Protein AF-A0A9P7CXS1-F1 (afdb_monomer_lite)

Structure (mmCIF, N/CA/C/O backbone):
data_AF-A0A9P7CXS1-F1
#
_entry.id   AF-A0A9P7CXS1-F1
#
loop_
_atom_site.group_PDB
_atom_site.id
_atom_site.type_symbol
_atom_site.label_atom_id
_atom_site.label_alt_id
_atom_site.label_comp_id
_atom_site.label_asym_id
_atom_site.label_entity_id
_atom_site.label_seq_id
_atom_site.pdbx_PDB_ins_code
_atom_site.Cartn_x
_atom_site.Cartn_y
_atom_site.Cartn_z
_atom_site.occupancy
_atom_site.B_iso_or_equiv
_atom_site.auth_seq_id
_atom_site.auth_comp_id
_atom_site.auth_asym_id
_atom_site.auth_atom_id
_atom_site.pdbx_PDB_model_num
ATOM 1 N N . MET A 1 1 ? -18.192 -7.867 15.519 1.00 38.16 1 MET A N 1
ATOM 2 C CA . MET A 1 1 ? -17.903 -6.994 14.361 1.00 38.16 1 MET A CA 1
ATOM 3 C C . MET A 1 1 ? -16.556 -7.423 13.809 1.00 38.16 1 MET A C 1
ATOM 5 O O . MET A 1 1 ? -15.623 -7.500 14.595 1.00 38.16 1 MET A O 1
ATOM 9 N N . GLY A 1 2 ? -16.487 -7.827 12.538 1.00 61.97 2 GLY A N 1
ATOM 10 C CA . GLY A 1 2 ? -15.233 -8.264 11.912 1.00 61.97 2 GLY A CA 1
ATOM 11 C C . GLY A 1 2 ? -14.282 -7.090 11.674 1.00 61.97 2 GLY A C 1
ATOM 12 O O . GLY A 1 2 ? -14.735 -5.951 11.564 1.00 61.97 2 GLY A O 1
ATOM 13 N N . ALA A 1 3 ? -12.979 -7.364 11.624 1.00 79.50 3 ALA A N 1
ATOM 14 C CA . ALA A 1 3 ? -11.989 -6.378 11.201 1.00 79.50 3 ALA A CA 1
ATOM 15 C C . ALA A 1 3 ? -12.177 -6.041 9.710 1.00 79.50 3 ALA A C 1
ATOM 17 O O . ALA A 1 3 ? -12.643 -6.882 8.941 1.00 79.50 3 ALA A O 1
ATOM 18 N N . PHE A 1 4 ? -11.825 -4.819 9.311 1.00 89.25 4 PHE A N 1
ATOM 19 C CA . PHE A 1 4 ? -11.800 -4.426 7.901 1.00 89.25 4 PHE A CA 1
ATOM 20 C C . PHE A 1 4 ? -10.738 -5.227 7.145 1.00 89.25 4 PHE A C 1
ATOM 22 O O . PHE A 1 4 ? -9.674 -5.498 7.699 1.00 89.25 4 PHE A O 1
ATOM 29 N N . VAL A 1 5 ? -11.051 -5.610 5.905 1.00 93.75 5 VAL A N 1
ATOM 30 C CA . VAL A 1 5 ? -10.205 -6.460 5.056 1.00 93.75 5 VAL A CA 1
ATOM 31 C C . VAL A 1 5 ? -9.719 -5.633 3.874 1.00 93.75 5 VAL A C 1
ATOM 33 O O . VAL A 1 5 ? -10.502 -5.299 2.979 1.00 93.75 5 VAL A O 1
ATOM 36 N N . PHE A 1 6 ? -8.435 -5.290 3.864 1.00 94.88 6 PHE A N 1
ATOM 37 C CA . PHE A 1 6 ? -7.839 -4.455 2.826 1.00 94.88 6 PHE A CA 1
ATOM 38 C C . PHE A 1 6 ? -7.752 -5.179 1.481 1.00 94.88 6 PHE A C 1
ATOM 40 O O . PHE A 1 6 ? -7.902 -4.531 0.447 1.00 94.88 6 PHE A O 1
ATOM 47 N N . CYS A 1 7 ? -7.556 -6.500 1.461 1.00 95.38 7 CYS A N 1
ATOM 48 C CA . CYS A 1 7 ? -7.438 -7.271 0.218 1.00 95.38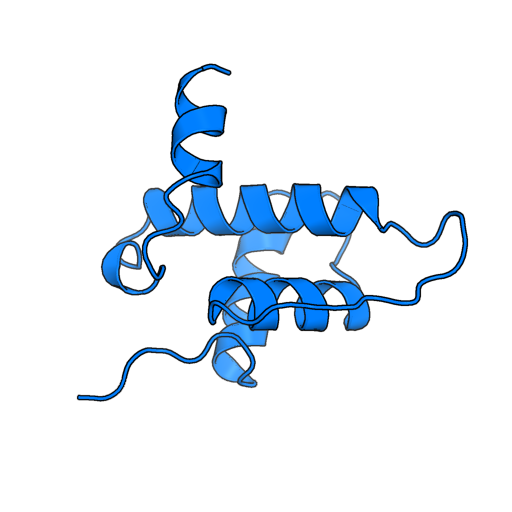 7 CYS A CA 1
ATOM 49 C C . CYS A 1 7 ? -8.772 -7.479 -0.523 1.00 95.38 7 CYS A C 1
ATOM 51 O O . CYS A 1 7 ? -8.766 -7.988 -1.647 1.00 95.38 7 CYS A O 1
ATOM 53 N N . SER A 1 8 ? -9.896 -7.045 0.061 1.00 96.56 8 SER A N 1
ATOM 54 C CA . SER A 1 8 ? -11.218 -7.012 -0.581 1.00 96.56 8 SER A CA 1
ATOM 55 C C . SER A 1 8 ? -11.308 -5.955 -1.691 1.00 96.56 8 SER A C 1
ATOM 57 O O . SER A 1 8 ? -10.499 -5.030 -1.742 1.00 96.56 8 SER A O 1
ATOM 59 N N . ASP A 1 9 ? -12.325 -6.033 -2.555 1.00 97.12 9 ASP A N 1
ATOM 60 C CA . ASP A 1 9 ? -12.544 -5.029 -3.611 1.00 97.12 9 ASP A CA 1
ATOM 61 C C . ASP A 1 9 ? -12.725 -3.610 -3.041 1.00 97.12 9 ASP A C 1
ATOM 63 O O . ASP A 1 9 ? -12.170 -2.645 -3.570 1.00 97.12 9 ASP A O 1
ATOM 67 N N . GLU A 1 10 ? -13.444 -3.482 -1.921 1.00 96.12 10 GLU A N 1
ATOM 68 C CA . GLU A 1 10 ? -13.630 -2.208 -1.218 1.00 96.12 10 GLU A CA 1
ATOM 69 C C . GLU A 1 10 ? -12.309 -1.695 -0.624 1.00 96.12 10 GLU A C 1
ATOM 71 O O . GLU A 1 10 ? -11.972 -0.517 -0.770 1.00 96.12 10 GLU A O 1
ATOM 76 N N . GLY A 1 11 ? -11.523 -2.581 -0.007 1.00 95.12 11 GLY A N 1
ATOM 77 C CA . GLY A 1 11 ? -10.209 -2.252 0.543 1.00 95.12 11 GLY A CA 1
ATOM 78 C C . GLY A 1 11 ? -9.208 -1.814 -0.527 1.00 95.12 11 GLY A C 1
ATOM 79 O O . GLY A 1 11 ? -8.556 -0.777 -0.376 1.00 95.12 11 GLY A O 1
ATOM 80 N N . ARG A 1 12 ? -9.155 -2.519 -1.662 1.00 97.25 12 ARG A N 1
ATOM 81 C CA . ARG A 1 12 ? -8.337 -2.146 -2.828 1.00 97.25 12 ARG A CA 1
ATOM 82 C C . ARG A 1 12 ? -8.753 -0.792 -3.392 1.00 97.25 12 ARG A C 1
ATOM 84 O O . ARG A 1 12 ? -7.888 0.037 -3.682 1.00 97.25 12 ARG A O 1
ATOM 91 N N . ALA A 1 13 ? -10.058 -0.544 -3.526 1.00 96.94 13 ALA A N 1
ATOM 92 C CA . ALA A 1 13 ? -10.583 0.736 -3.996 1.00 96.94 13 ALA A CA 1
ATOM 93 C C . ALA A 1 13 ? -10.211 1.887 -3.048 1.00 96.94 13 ALA A C 1
ATOM 95 O O . ALA A 1 13 ? -9.787 2.950 -3.509 1.00 96.94 13 ALA A O 1
ATOM 96 N N . LEU A 1 14 ? -10.293 1.663 -1.732 1.00 95.62 14 LEU A N 1
ATOM 97 C CA . LEU A 1 14 ? -9.844 2.619 -0.723 1.00 95.62 14 LEU A CA 1
ATOM 98 C C . LEU A 1 14 ? -8.343 2.908 -0.855 1.00 95.62 14 LEU A C 1
ATOM 100 O O . LEU A 1 14 ? -7.962 4.071 -0.981 1.00 95.62 14 LEU A O 1
ATOM 104 N N . CYS A 1 15 ? -7.488 1.882 -0.873 1.00 96.12 15 CYS A N 1
ATOM 105 C CA . CYS A 1 15 ? -6.038 2.055 -1.001 1.00 96.12 15 CYS A CA 1
ATOM 106 C C . CYS A 1 15 ? -5.656 2.800 -2.285 1.00 96.12 15 CYS A C 1
ATOM 108 O O . CYS A 1 15 ? -4.835 3.717 -2.241 1.00 96.12 15 CYS A O 1
ATOM 110 N N . ARG A 1 16 ? -6.286 2.461 -3.416 1.00 97.81 16 ARG A N 1
ATOM 111 C CA . ARG A 1 16 ? -6.086 3.167 -4.687 1.00 97.81 16 ARG A CA 1
ATOM 112 C C . ARG A 1 16 ? -6.457 4.642 -4.569 1.00 97.81 16 ARG A C 1
ATOM 114 O O . ARG A 1 16 ? -5.660 5.489 -4.965 1.00 97.81 16 ARG A O 1
ATOM 121 N N . LYS A 1 17 ? -7.614 4.954 -3.982 1.00 96.31 17 LYS A N 1
ATOM 122 C CA . LYS A 1 17 ? -8.053 6.338 -3.769 1.00 96.31 17 LYS A CA 1
ATOM 123 C C . LYS A 1 17 ? -7.049 7.132 -2.926 1.00 96.31 17 LYS A C 1
ATOM 125 O O . LYS A 1 17 ? -6.670 8.227 -3.321 1.00 96.31 17 LYS A O 1
ATOM 130 N N . LEU A 1 18 ? -6.577 6.569 -1.811 1.00 95.00 18 LEU A N 1
ATOM 131 C CA . LEU A 1 18 ? -5.586 7.224 -0.942 1.00 95.00 18 LEU A CA 1
ATOM 132 C C . LEU A 1 18 ? -4.262 7.495 -1.678 1.00 95.00 18 LEU A C 1
ATOM 134 O O . LEU A 1 18 ? -3.625 8.528 -1.476 1.00 95.00 18 LEU A O 1
ATOM 138 N N . LEU A 1 19 ? -3.841 6.578 -2.552 1.00 96.44 19 LEU A N 1
ATOM 139 C CA . LEU A 1 19 ? -2.612 6.727 -3.332 1.00 96.44 19 LEU A CA 1
ATOM 140 C C . LEU A 1 19 ? -2.746 7.750 -4.460 1.00 96.44 19 LEU A C 1
ATOM 142 O O . LEU A 1 19 ? -1.793 8.479 -4.713 1.00 96.44 19 LEU A O 1
ATOM 146 N N . GLN A 1 20 ? -3.913 7.863 -5.095 1.00 96.06 20 GLN A N 1
ATOM 147 C CA . GLN A 1 20 ? -4.167 8.861 -6.142 1.00 96.06 20 GLN A CA 1
ATOM 148 C C . GLN A 1 20 ? -4.023 10.307 -5.644 1.00 96.06 20 GLN A C 1
ATOM 150 O O . GLN A 1 20 ? -3.706 11.193 -6.430 1.00 96.06 20 GLN A O 1
ATOM 155 N N . GLU A 1 21 ? -4.209 10.552 -4.345 1.00 90.94 21 GLU A N 1
ATOM 1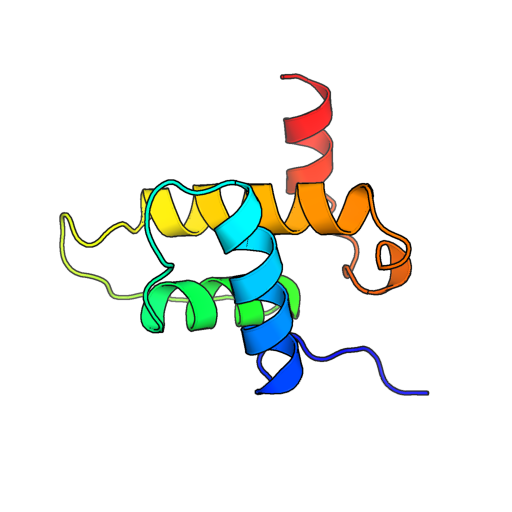56 C CA . GLU A 1 21 ? -4.033 11.880 -3.745 1.00 90.94 21 GLU A CA 1
ATOM 157 C C . GLU A 1 21 ? -2.557 12.275 -3.567 1.00 90.94 21 GLU A C 1
ATOM 159 O O . GLU A 1 21 ? -2.253 13.455 -3.398 1.00 90.94 21 GLU A O 1
ATOM 164 N N . THR A 1 22 ? -1.630 11.309 -3.575 1.00 89.94 22 THR A N 1
ATOM 165 C CA . THR A 1 22 ? -0.217 11.540 -3.215 1.00 89.94 22 THR A CA 1
ATOM 166 C C . THR A 1 22 ? 0.788 11.095 -4.273 1.00 89.94 22 THR A C 1
ATOM 168 O O . THR A 1 22 ? 1.920 11.578 -4.266 1.00 89.94 22 THR A O 1
ATOM 171 N N . MET A 1 23 ? 0.400 10.204 -5.186 1.00 92.94 23 MET A N 1
ATOM 172 C CA . MET A 1 23 ? 1.287 9.626 -6.190 1.00 92.94 23 MET A CA 1
ATOM 173 C C . MET A 1 23 ? 1.076 10.264 -7.565 1.00 92.94 23 MET A C 1
ATOM 175 O O . MET A 1 23 ? -0.063 10.468 -7.979 1.00 92.94 23 MET A O 1
ATOM 179 N N . PRO A 1 24 ? 2.155 10.512 -8.329 1.00 92.12 24 PRO A N 1
ATOM 180 C CA . PRO A 1 24 ? 2.058 1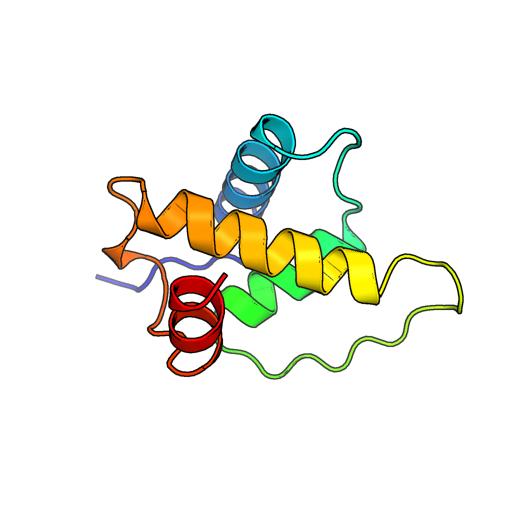1.092 -9.670 1.00 92.12 24 PRO A CA 1
ATOM 181 C C . PRO A 1 24 ? 1.476 10.126 -10.714 1.00 92.12 24 PRO A C 1
ATOM 183 O O . PRO A 1 24 ? 1.029 10.563 -11.771 1.00 92.12 24 PRO A O 1
ATOM 186 N N . PHE A 1 25 ? 1.491 8.819 -10.433 1.00 92.88 25 PHE A N 1
ATOM 187 C CA . PHE A 1 25 ? 1.009 7.771 -11.332 1.00 92.88 25 PHE A CA 1
ATOM 188 C C . PHE A 1 25 ? 0.137 6.769 -10.579 1.00 92.88 25 PHE A C 1
ATOM 190 O O . PHE A 1 25 ? 0.388 6.483 -9.398 1.00 92.88 25 PHE A O 1
ATOM 197 N N . ASP A 1 26 ? -0.844 6.202 -11.287 1.00 95.00 26 ASP A N 1
ATOM 198 C CA . ASP A 1 26 ? -1.729 5.181 -10.728 1.00 95.00 26 ASP A CA 1
ATOM 199 C C . ASP A 1 26 ? -0.939 3.962 -10.238 1.00 95.00 26 ASP A C 1
ATOM 201 O O . ASP A 1 26 ? 0.151 3.649 -10.724 1.00 95.00 26 ASP A O 1
ATOM 205 N N . THR A 1 27 ? -1.486 3.296 -9.228 1.00 95.81 27 THR A N 1
ATOM 206 C CA . THR A 1 27 ? -0.857 2.118 -8.632 1.00 95.81 27 THR A CA 1
ATOM 207 C C . THR A 1 27 ? -1.236 0.880 -9.427 1.00 95.81 27 THR A C 1
ATOM 209 O O . THR A 1 27 ? -2.424 0.609 -9.630 1.00 95.81 27 THR A O 1
ATOM 212 N N . HIS A 1 28 ? -0.236 0.102 -9.836 1.00 94.75 28 HIS A N 1
ATOM 213 C CA . HIS A 1 28 ? -0.478 -1.155 -10.533 1.00 94.75 28 HIS A CA 1
ATOM 214 C C . HIS A 1 28 ? -1.197 -2.164 -9.630 1.00 94.75 28 HIS A C 1
ATOM 216 O O . HIS A 1 28 ? -0.933 -2.233 -8.428 1.00 94.75 28 HIS A O 1
ATOM 222 N N . ASP A 1 29 ? -2.056 -3.000 -10.217 1.00 95.06 29 ASP A N 1
ATOM 223 C CA . ASP A 1 29 ? -2.854 -3.975 -9.462 1.00 95.06 29 ASP A CA 1
ATOM 224 C C . ASP A 1 29 ? -1.992 -4.939 -8.642 1.00 95.06 29 ASP A C 1
ATOM 226 O O . ASP A 1 29 ? -2.295 -5.184 -7.479 1.00 95.06 29 ASP A O 1
ATOM 230 N N . TYR A 1 30 ? -0.859 -5.396 -9.188 1.00 91.81 30 TYR A N 1
ATOM 231 C CA . TYR A 1 30 ? 0.067 -6.265 -8.454 1.00 91.81 30 TYR A CA 1
ATOM 232 C C . TYR A 1 30 ? 0.715 -5.566 -7.247 1.00 91.81 30 TYR A C 1
ATOM 234 O O . TYR A 1 30 ? 1.070 -6.221 -6.272 1.00 91.81 30 TYR A O 1
ATOM 242 N N . GLN A 1 31 ? 0.886 -4.237 -7.280 1.00 94.44 31 GLN A N 1
ATOM 243 C CA . GLN A 1 31 ? 1.374 -3.495 -6.114 1.00 94.44 31 GLN A CA 1
ATOM 244 C C . GLN A 1 31 ? 0.256 -3.349 -5.080 1.00 94.44 31 GLN A C 1
ATOM 246 O O . GLN A 1 31 ? 0.520 -3.499 -3.893 1.00 94.44 31 GLN A O 1
ATOM 251 N N . LEU A 1 32 ? -0.984 -3.083 -5.511 1.00 95.69 32 LEU A N 1
ATOM 252 C CA . LEU A 1 32 ? -2.139 -3.020 -4.609 1.00 95.69 32 LEU A CA 1
ATOM 253 C C . LEU A 1 32 ? -2.408 -4.355 -3.923 1.00 95.69 32 LEU A C 1
ATOM 255 O O . LEU A 1 32 ? -2.710 -4.358 -2.735 1.00 95.69 32 LEU A O 1
ATOM 259 N N . GLU A 1 33 ? -2.272 -5.470 -4.633 1.00 94.62 33 GLU A N 1
ATOM 260 C CA . GLU A 1 33 ? -2.374 -6.809 -4.054 1.00 94.62 33 GLU A CA 1
ATOM 261 C C . GLU A 1 33 ? -1.366 -6.967 -2.907 1.00 94.62 33 GLU A C 1
ATOM 263 O O . GLU A 1 33 ? -1.761 -7.175 -1.764 1.00 94.62 33 GLU A O 1
ATOM 268 N N . VAL A 1 34 ? -0.080 -6.710 -3.161 1.00 93.50 34 VAL A N 1
ATOM 269 C CA . VAL A 1 34 ? 0.966 -6.758 -2.123 1.00 93.50 34 VAL A CA 1
ATOM 270 C C . VAL A 1 34 ? 0.646 -5.831 -0.949 1.00 93.50 34 VAL A C 1
ATOM 272 O O . VAL A 1 34 ? 0.675 -6.261 0.200 1.00 93.50 34 VAL A O 1
ATOM 275 N N . ILE A 1 35 ? 0.317 -4.566 -1.223 1.00 94.88 35 ILE A N 1
ATOM 276 C CA . ILE A 1 35 ? 0.034 -3.554 -0.195 1.00 94.88 35 ILE A CA 1
ATOM 277 C C . ILE A 1 35 ? -1.142 -3.984 0.683 1.00 94.88 35 ILE A C 1
ATOM 279 O O . ILE A 1 35 ? -1.067 -3.873 1.903 1.00 94.88 35 ILE A O 1
ATOM 283 N N . THR A 1 36 ? -2.227 -4.462 0.081 1.00 95.62 36 THR A N 1
ATOM 284 C CA . THR A 1 36 ? -3.450 -4.803 0.812 1.00 95.62 36 THR A CA 1
ATOM 285 C C . THR A 1 36 ? -3.286 -6.055 1.668 1.00 95.62 36 THR A C 1
ATOM 287 O O . THR A 1 36 ? -3.680 -6.030 2.831 1.00 95.62 36 THR A O 1
ATOM 290 N N . HIS A 1 37 ? -2.609 -7.089 1.165 1.00 93.88 37 HIS A N 1
ATOM 291 C CA . HIS A 1 37 ? -2.255 -8.265 1.966 1.00 93.88 37 HIS A CA 1
ATOM 292 C C . HIS A 1 37 ? -1.303 -7.911 3.123 1.00 93.88 37 HIS A C 1
ATOM 294 O O . HIS A 1 37 ? -1.508 -8.346 4.258 1.00 93.88 37 HIS A O 1
ATOM 300 N N . MET A 1 38 ? -0.323 -7.029 2.888 1.00 92.69 38 MET A N 1
ATOM 301 C CA . MET A 1 38 ? 0.533 -6.517 3.964 1.00 92.69 38 MET A CA 1
ATOM 302 C C . MET A 1 38 ? -0.269 -5.743 5.019 1.00 92.69 38 MET A C 1
ATOM 304 O O . MET A 1 38 ? -0.014 -5.920 6.206 1.00 92.69 38 MET A O 1
ATOM 308 N N . LEU A 1 39 ? -1.247 -4.919 4.614 1.00 91.94 39 LEU A N 1
ATOM 309 C CA . LEU A 1 39 ? -2.138 -4.175 5.521 1.00 91.94 39 LEU A CA 1
ATOM 310 C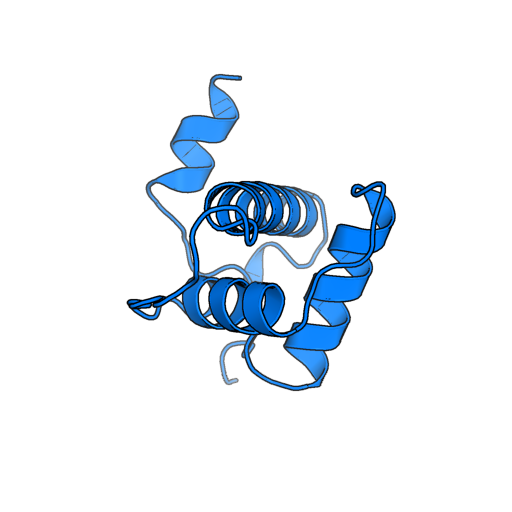 C . LEU A 1 39 ? -3.046 -5.092 6.354 1.00 91.94 39 LEU A C 1
ATOM 312 O O . LEU A 1 39 ? -3.342 -4.784 7.512 1.00 91.94 39 LEU A O 1
ATOM 316 N N . ASP A 1 40 ? -3.425 -6.240 5.798 1.00 91.31 40 ASP A N 1
ATOM 317 C CA . ASP A 1 40 ? -4.130 -7.304 6.511 1.00 91.31 40 ASP A CA 1
ATOM 318 C C . ASP A 1 40 ? -3.219 -8.092 7.472 1.00 91.31 40 ASP A C 1
ATOM 320 O O . ASP A 1 40 ? -3.713 -8.908 8.255 1.00 91.31 40 ASP A O 1
ATOM 324 N N . GLY A 1 41 ? -1.921 -7.780 7.521 1.00 88.06 41 GLY A N 1
ATOM 325 C CA . GLY A 1 41 ? -0.949 -8.392 8.427 1.00 88.06 41 GLY A CA 1
ATOM 326 C C . GLY A 1 41 ? -0.445 -9.753 7.953 1.00 88.06 41 GLY A C 1
ATOM 327 O O . GLY A 1 41 ? -0.018 -10.552 8.784 1.00 88.06 41 GLY A O 1
ATOM 328 N N . GLU A 1 42 ? -0.529 -10.032 6.653 1.00 88.69 42 GLU A N 1
ATOM 329 C CA . GLU A 1 42 ? -0.021 -11.262 6.050 1.00 88.69 42 GLU A CA 1
ATOM 330 C C . GLU A 1 42 ? 1.450 -11.121 5.631 1.00 88.69 42 GLU A C 1
ATOM 332 O O . GLU A 1 42 ? 1.889 -10.065 5.166 1.00 88.69 42 GLU A O 1
ATOM 337 N N . ASP A 1 43 ? 2.208 -12.212 5.753 1.00 89.44 43 ASP A N 1
ATOM 338 C CA . ASP A 1 43 ? 3.557 -12.306 5.198 1.00 89.44 43 ASP A CA 1
ATOM 339 C C . ASP A 1 43 ? 3.478 -12.489 3.675 1.00 89.44 43 ASP A C 1
ATOM 341 O O . ASP A 1 43 ? 2.971 -13.498 3.180 1.00 89.44 43 ASP A O 1
ATOM 345 N N . VAL A 1 44 ? 3.999 -11.522 2.913 1.00 86.56 44 VAL A N 1
ATOM 346 C CA . VAL A 1 44 ? 3.908 -11.521 1.445 1.00 86.56 44 VAL A CA 1
ATOM 347 C C . VAL A 1 44 ? 5.248 -11.880 0.803 1.00 86.56 44 VAL A C 1
ATOM 349 O O . VAL A 1 44 ? 6.225 -11.133 0.897 1.00 86.56 44 VAL A O 1
ATOM 352 N N . LEU A 1 45 ? 5.280 -12.994 0.063 1.00 89.25 45 LEU A N 1
ATOM 353 C CA . LEU A 1 45 ? 6.369 -13.322 -0.860 1.00 89.25 45 LEU A CA 1
ATOM 354 C C . LEU A 1 45 ? 6.030 -12.805 -2.260 1.00 89.25 45 LEU A C 1
ATOM 356 O O . LEU A 1 45 ? 5.209 -13.386 -2.963 1.00 89.25 45 LEU A O 1
ATOM 360 N N . CYS A 1 46 ? 6.694 -11.732 -2.686 1.00 82.38 46 CYS A N 1
ATOM 361 C CA . CYS A 1 46 ? 6.416 -11.108 -3.974 1.00 82.38 46 CYS A CA 1
ATOM 362 C C . CYS A 1 46 ? 7.513 -11.383 -5.015 1.00 82.38 46 CYS A C 1
ATOM 364 O O . CYS A 1 46 ? 8.636 -10.877 -4.916 1.00 82.38 46 CYS A O 1
ATOM 366 N N . THR A 1 47 ? 7.190 -12.159 -6.053 1.00 86.31 47 THR A N 1
ATOM 367 C CA . THR A 1 47 ? 8.102 -12.464 -7.166 1.00 86.31 47 THR A CA 1
ATOM 368 C C . THR A 1 47 ? 7.888 -11.489 -8.321 1.00 86.31 47 THR A C 1
ATOM 370 O O . THR A 1 47 ? 7.070 -11.724 -9.208 1.00 86.31 47 THR A O 1
ATOM 373 N N . MET A 1 48 ? 8.635 -10.384 -8.327 1.00 81.00 48 MET A N 1
ATOM 374 C CA . MET A 1 48 ? 8.535 -9.361 -9.375 1.00 81.00 48 MET A CA 1
ATOM 375 C C . MET A 1 48 ? 9.847 -9.214 -10.146 1.00 81.00 48 MET A C 1
ATOM 377 O O . MET A 1 48 ? 10.931 -9.236 -9.546 1.00 81.00 48 MET A O 1
ATOM 381 N N . ALA A 1 49 ? 9.752 -8.963 -11.455 1.00 85.25 49 ALA A N 1
ATOM 382 C CA . ALA A 1 49 ? 10.904 -8.683 -12.311 1.00 85.25 49 ALA A CA 1
ATOM 383 C C . ALA A 1 49 ? 11.747 -7.497 -11.793 1.00 85.25 49 ALA 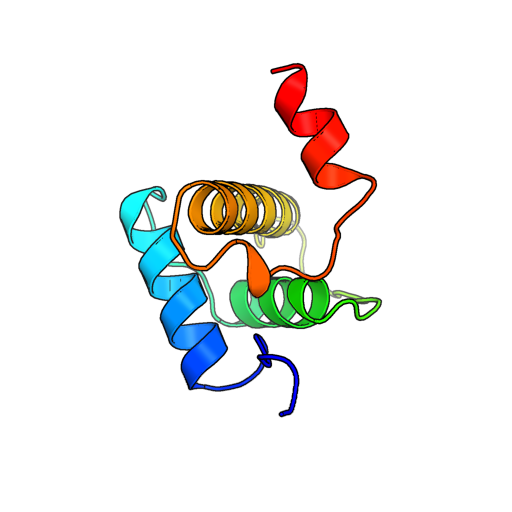A C 1
ATOM 385 O O . ALA A 1 49 ? 11.306 -6.654 -11.005 1.00 85.25 49 ALA A O 1
ATOM 386 N N . THR A 1 50 ? 13.017 -7.423 -12.184 1.00 86.69 50 THR A N 1
ATOM 387 C CA . THR A 1 50 ? 13.830 -6.227 -11.918 1.00 86.69 50 THR A CA 1
ATOM 388 C C . THR A 1 50 ? 13.224 -5.020 -12.640 1.00 86.69 50 THR A C 1
ATOM 390 O O . THR A 1 50 ? 12.657 -5.147 -13.719 1.00 86.69 50 THR A O 1
ATOM 393 N N . GLY A 1 51 ? 13.260 -3.847 -12.000 1.00 87.31 51 GLY A N 1
ATOM 394 C CA . GLY A 1 51 ? 12.674 -2.618 -12.553 1.00 87.31 51 GLY A CA 1
ATOM 395 C C . GLY A 1 51 ? 11.148 -2.482 -12.441 1.00 87.31 51 GLY A C 1
ATOM 396 O O . GLY A 1 51 ? 10.634 -1.401 -12.687 1.00 87.31 51 GLY A O 1
ATOM 397 N N . SER A 1 52 ? 10.411 -3.501 -11.990 1.00 85.06 52 SER A N 1
ATOM 398 C CA . SER A 1 52 ? 8.935 -3.471 -11.948 1.00 85.06 52 SER A CA 1
ATOM 399 C C . SER A 1 52 ? 8.323 -2.754 -10.729 1.00 85.06 52 SER A C 1
ATOM 401 O O . SER A 1 52 ? 7.140 -2.927 -10.436 1.00 85.06 52 SER A O 1
ATOM 403 N N . GLY A 1 53 ? 9.122 -2.000 -9.967 1.00 87.94 53 GLY A N 1
ATOM 404 C CA . GLY A 1 53 ? 8.613 -1.196 -8.850 1.00 87.94 53 GLY A CA 1
ATOM 405 C C . GLY A 1 53 ? 8.428 -1.933 -7.518 1.00 87.94 53 GLY A C 1
ATOM 406 O O . GLY A 1 53 ? 7.491 -1.629 -6.786 1.00 87.94 53 GLY A O 1
ATOM 407 N N . LYS A 1 54 ? 9.321 -2.874 -7.162 1.00 88.31 54 LYS A N 1
ATOM 408 C CA . LYS A 1 54 ? 9.342 -3.495 -5.815 1.00 88.31 54 LYS A CA 1
ATOM 409 C C . LYS A 1 54 ? 9.481 -2.449 -4.705 1.00 88.31 54 LYS A C 1
ATOM 411 O O . LYS A 1 54 ? 8.653 -2.385 -3.808 1.00 88.31 54 LYS A O 1
ATOM 416 N N . THR A 1 55 ? 10.504 -1.598 -4.801 1.00 91.62 55 THR A N 1
ATOM 417 C CA . THR A 1 55 ? 10.721 -0.495 -3.852 1.00 91.62 55 THR A CA 1
ATOM 418 C C . THR A 1 55 ? 9.550 0.484 -3.857 1.00 91.62 55 THR A C 1
ATOM 420 O O . THR A 1 55 ? 9.114 0.924 -2.800 1.00 91.62 55 THR A O 1
ATOM 423 N N . ASP A 1 56 ? 8.998 0.774 -5.036 1.00 93.00 56 ASP A N 1
ATOM 424 C CA . ASP A 1 56 ? 7.831 1.645 -5.179 1.00 93.00 56 ASP A CA 1
ATOM 425 C C . ASP A 1 56 ? 6.590 1.082 -4.457 1.00 93.00 56 ASP A C 1
ATOM 427 O O . ASP A 1 56 ? 5.863 1.835 -3.819 1.00 93.00 56 ASP A O 1
ATOM 431 N N . ALA A 1 57 ? 6.395 -0.244 -4.434 1.00 91.75 57 ALA A N 1
ATOM 432 C CA . ALA A 1 57 ? 5.313 -0.871 -3.671 1.00 91.75 57 ALA A CA 1
ATOM 433 C C . ALA A 1 57 ? 5.436 -0.612 -2.154 1.00 91.75 57 ALA A C 1
ATOM 435 O O . ALA A 1 57 ? 4.444 -0.281 -1.506 1.00 91.75 57 ALA A O 1
ATOM 436 N N . PHE A 1 58 ? 6.652 -0.676 -1.594 1.00 92.12 58 PHE A N 1
ATOM 437 C CA . PHE A 1 58 ? 6.895 -0.330 -0.185 1.00 92.12 58 PHE A CA 1
ATOM 438 C C . PHE A 1 58 ? 6.703 1.165 0.093 1.00 92.12 58 PHE A C 1
ATOM 440 O O . PHE A 1 58 ? 6.150 1.530 1.129 1.00 92.12 58 PHE A O 1
ATOM 447 N N . ILE A 1 59 ? 7.116 2.041 -0.828 1.00 94.25 59 ILE A N 1
ATOM 448 C CA . ILE A 1 59 ? 6.876 3.487 -0.707 1.00 94.25 59 ILE A CA 1
ATOM 449 C C . ILE A 1 59 ? 5.371 3.765 -0.670 1.00 94.25 59 ILE A C 1
ATOM 451 O O . ILE A 1 59 ? 4.883 4.444 0.234 1.00 94.25 59 ILE A O 1
ATOM 455 N N . ARG A 1 60 ? 4.608 3.174 -1.590 1.00 95.38 60 ARG A N 1
ATOM 456 C CA . ARG A 1 60 ? 3.147 3.295 -1.625 1.00 95.38 60 ARG A CA 1
ATOM 457 C C . ARG A 1 60 ? 2.488 2.743 -0.361 1.00 95.38 60 ARG A C 1
ATOM 459 O O . ARG A 1 60 ? 1.612 3.410 0.182 1.00 95.38 60 ARG A O 1
ATOM 466 N N . LEU A 1 61 ? 2.947 1.609 0.175 1.00 94.50 61 LEU A N 1
ATOM 467 C CA . LEU A 1 61 ? 2.485 1.106 1.476 1.00 94.50 61 LEU A CA 1
ATOM 468 C C . LEU A 1 61 ? 2.640 2.165 2.581 1.00 94.50 61 LEU A C 1
ATOM 470 O O . LEU A 1 61 ? 1.687 2.426 3.315 1.00 94.50 61 LEU A O 1
ATOM 474 N N . MET A 1 62 ? 3.807 2.815 2.676 1.00 93.38 62 MET A N 1
ATOM 475 C CA . MET A 1 62 ? 4.038 3.874 3.667 1.00 93.38 62 MET A CA 1
ATOM 476 C C . MET A 1 62 ? 3.072 5.050 3.484 1.00 93.38 62 MET A C 1
ATOM 478 O O . MET A 1 62 ? 2.518 5.544 4.465 1.00 93.38 62 MET A O 1
ATOM 482 N N . HIS A 1 63 ? 2.802 5.466 2.245 1.00 94.12 63 HIS A N 1
ATOM 483 C CA . HIS A 1 63 ? 1.832 6.528 1.965 1.00 94.12 63 HIS A CA 1
ATOM 484 C C . HIS A 1 63 ? 0.398 6.148 2.347 1.00 94.12 63 HIS A C 1
ATOM 486 O O . HIS A 1 63 ? -0.309 6.981 2.917 1.00 94.12 63 HIS A O 1
ATOM 492 N N . VAL A 1 64 ? -0.021 4.899 2.116 1.00 93.75 64 VAL A N 1
ATOM 493 C CA . VAL A 1 64 ? -1.326 4.409 2.591 1.00 93.75 64 VAL A CA 1
ATOM 494 C C . VAL A 1 64 ? -1.392 4.457 4.117 1.00 93.75 64 VAL A C 1
ATOM 496 O O . VAL A 1 64 ? -2.361 4.978 4.662 1.00 93.75 64 VAL A O 1
ATOM 499 N N . ILE A 1 65 ? -0.350 3.999 4.818 1.00 91.62 65 ILE A N 1
ATOM 500 C CA . ILE A 1 65 ? -0.286 4.043 6.289 1.00 91.62 65 ILE A CA 1
ATOM 501 C C . ILE A 1 65 ? -0.374 5.489 6.806 1.00 91.62 65 ILE A C 1
ATOM 503 O O . ILE A 1 65 ? -1.127 5.762 7.742 1.00 91.62 65 ILE A O 1
ATOM 507 N N . ILE A 1 66 ? 0.337 6.434 6.181 1.00 89.50 66 ILE A N 1
ATOM 508 C CA . ILE A 1 66 ? 0.276 7.864 6.528 1.00 89.50 66 ILE A CA 1
ATOM 509 C C . ILE A 1 66 ? -1.126 8.438 6.280 1.00 89.50 66 ILE A C 1
ATOM 511 O O . ILE A 1 66 ? -1.624 9.229 7.080 1.00 89.50 66 ILE A O 1
ATOM 515 N N . ALA A 1 67 ? -1.779 8.072 5.179 1.00 90.62 67 ALA A N 1
ATOM 516 C CA . ALA A 1 67 ? -3.121 8.556 4.877 1.00 90.62 67 ALA A CA 1
ATOM 517 C C . ALA A 1 67 ? -4.162 7.986 5.862 1.00 90.62 67 ALA A C 1
ATOM 519 O O . ALA 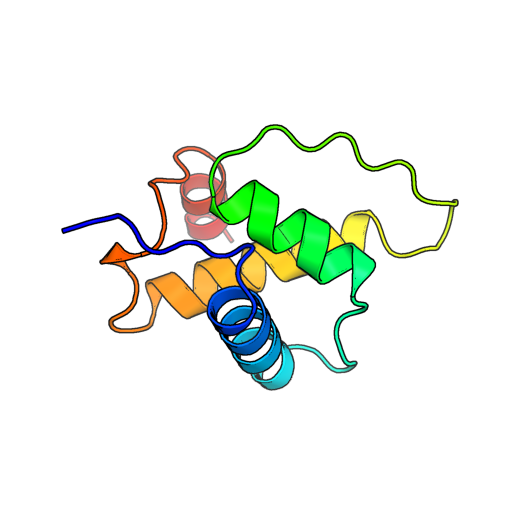A 1 67 ? -5.019 8.715 6.369 1.00 90.62 67 ALA A O 1
ATOM 520 N N . LEU A 1 68 ? -4.046 6.703 6.218 1.00 89.06 68 LEU A N 1
ATOM 521 C CA . LEU A 1 68 ? -4.887 6.062 7.232 1.00 89.06 68 LEU A CA 1
ATOM 522 C C . LEU A 1 68 ? -4.681 6.671 8.626 1.00 89.06 68 LEU A C 1
ATOM 524 O O . LEU A 1 68 ? -5.656 6.853 9.350 1.00 89.06 68 LEU A O 1
ATOM 528 N N . SER A 1 69 ? -3.450 7.046 8.995 1.00 85.00 69 SER A N 1
ATOM 529 C CA . SER A 1 69 ? -3.166 7.649 10.307 1.00 85.00 69 SER A CA 1
ATOM 530 C C . SER A 1 69 ? -3.726 9.067 10.460 1.00 85.00 69 SER A C 1
ATOM 532 O O . SER A 1 69 ? -4.069 9.477 11.567 1.00 85.00 69 SER A O 1
ATOM 534 N N . LYS A 1 70 ? -3.862 9.806 9.353 1.00 82.62 70 LYS A N 1
ATOM 535 C CA . LYS A 1 70 ? -4.430 11.165 9.322 1.00 82.62 70 LYS A CA 1
ATOM 536 C C . LYS A 1 70 ? -5.956 11.191 9.229 1.00 82.62 70 LYS A C 1
ATOM 538 O O . LYS A 1 70 ? -6.566 12.226 9.489 1.00 82.62 70 LYS A O 1
ATOM 543 N N . THR A 1 71 ? -6.584 10.088 8.832 1.00 69.56 71 THR A N 1
ATOM 544 C CA . THR A 1 71 ? -8.035 10.007 8.633 1.00 69.56 71 THR A CA 1
ATOM 545 C C . THR A 1 71 ? -8.732 9.312 9.808 1.00 69.56 71 THR A C 1
ATOM 547 O O . THR A 1 71 ? -8.105 8.673 10.649 1.00 69.56 71 THR A O 1
ATOM 550 N N . ARG A 1 72 ? -10.073 9.382 9.873 1.00 66.56 72 ARG A N 1
ATOM 551 C CA . ARG A 1 72 ? -10.872 8.629 10.871 1.00 66.56 72 ARG A CA 1
ATOM 552 C C . ARG A 1 72 ? -10.738 7.100 10.737 1.00 66.56 72 ARG A C 1
ATOM 554 O O . ARG A 1 72 ? -11.284 6.370 11.560 1.00 66.56 72 ARG A O 1
ATOM 561 N N . HIS A 1 73 ? -10.014 6.623 9.724 1.00 65.19 73 HIS A N 1
ATOM 562 C CA . HIS A 1 73 ? -9.719 5.219 9.443 1.00 65.19 73 HIS A CA 1
ATOM 563 C C . HIS A 1 73 ? -8.524 4.674 10.240 1.00 65.19 73 HIS A C 1
ATOM 565 O O . HIS A 1 73 ? -8.137 3.528 10.035 1.00 65.19 73 HIS A O 1
ATOM 571 N N . SER A 1 74 ? -7.954 5.445 11.169 1.00 63.12 74 SER A N 1
ATOM 572 C CA . SER A 1 74 ? -6.827 5.016 12.011 1.00 63.12 74 SER A CA 1
ATOM 573 C C . SER A 1 74 ? -7.077 3.709 12.778 1.00 63.12 74 SER A C 1
ATOM 575 O O . SER A 1 74 ? -6.142 2.959 13.027 1.00 63.12 74 SER A O 1
ATOM 577 N N . HIS A 1 75 ? -8.338 3.399 13.093 1.00 68.31 75 HIS A N 1
ATOM 578 C CA . HIS A 1 75 ? -8.755 2.145 13.730 1.00 68.31 75 HIS A CA 1
ATOM 579 C C . HIS A 1 75 ? -8.759 0.923 12.790 1.00 68.31 75 HIS A C 1
ATOM 581 O O . HIS A 1 75 ? -8.892 -0.201 13.267 1.00 68.31 75 HIS A O 1
ATOM 587 N N . LEU A 1 76 ? -8.660 1.130 11.471 1.00 67.12 76 LEU A N 1
ATOM 588 C CA . LEU A 1 76 ? -8.641 0.059 10.469 1.00 67.12 76 LEU A CA 1
ATOM 589 C C . LEU A 1 76 ? -7.240 -0.516 10.271 1.00 67.12 76 LEU A C 1
ATOM 591 O O . LEU A 1 76 ? -7.105 -1.682 9.915 1.00 67.12 76 LEU A O 1
ATOM 595 N N . ALA A 1 77 ? -6.198 0.284 10.501 1.00 59.84 77 ALA A N 1
ATOM 596 C CA . ALA A 1 77 ? -4.833 -0.203 10.427 1.00 59.84 77 ALA A CA 1
ATOM 597 C C . ALA A 1 77 ? -4.578 -1.143 11.612 1.00 59.84 77 ALA A C 1
ATOM 599 O O . ALA A 1 77 ? -4.563 -0.709 12.767 1.00 59.84 77 ALA A O 1
ATOM 600 N N . LYS A 1 78 ? -4.349 -2.433 11.335 1.00 61.59 78 LYS A N 1
ATOM 601 C CA . LYS A 1 78 ? -3.724 -3.320 12.322 1.00 61.59 78 LYS A CA 1
ATOM 602 C C . LYS A 1 78 ? -2.403 -2.668 12.726 1.00 61.59 78 LYS A C 1
ATOM 604 O O . LYS A 1 78 ? -1.690 -2.149 11.871 1.00 61.59 78 LYS A O 1
ATOM 609 N N . THR A 1 79 ? -2.115 -2.605 14.024 1.00 55.22 79 THR A N 1
ATOM 610 C CA . THR A 1 79 ? -0.920 -1.931 14.538 1.00 55.22 79 THR A CA 1
ATOM 611 C C . THR A 1 79 ? 0.309 -2.449 13.789 1.00 55.22 79 THR A C 1
ATOM 613 O O . THR A 1 79 ? 0.639 -3.623 13.916 1.00 55.22 79 THR A O 1
ATOM 616 N N . PHE A 1 80 ? 0.968 -1.592 13.001 1.00 56.88 80 PHE A N 1
ATOM 617 C CA . PHE A 1 80 ? 2.270 -1.871 12.391 1.00 56.88 80 PHE A CA 1
ATOM 618 C C . PHE A 1 80 ? 3.350 -1.346 13.338 1.00 56.88 80 PHE A C 1
ATOM 620 O O . PHE A 1 80 ? 3.730 -0.178 13.214 1.00 56.88 80 PHE A O 1
ATOM 627 N N . PRO A 1 81 ? 3.841 -2.149 14.304 1.00 47.06 81 PRO A N 1
ATOM 628 C CA . PRO A 1 81 ? 4.775 -1.659 15.312 1.00 47.06 81 PRO A CA 1
ATOM 629 C C . PRO A 1 81 ? 6.085 -1.124 14.712 1.00 47.06 81 PRO A C 1
ATOM 631 O O . PRO A 1 81 ? 6.671 -0.228 15.301 1.00 47.06 81 PRO A O 1
ATOM 634 N N . LEU A 1 82 ? 6.524 -1.596 13.534 1.00 47.31 82 LEU A N 1
ATOM 635 C CA . LEU A 1 82 ? 7.796 -1.156 12.942 1.00 47.31 82 LEU A CA 1
ATOM 636 C C . LEU A 1 82 ? 7.700 0.067 12.009 1.00 47.31 82 LEU A C 1
ATOM 638 O O . LEU A 1 82 ? 8.567 0.935 12.062 1.00 47.31 82 LEU A O 1
ATOM 642 N N . ILE A 1 83 ? 6.679 0.171 11.148 1.00 48.72 83 ILE A N 1
ATOM 643 C CA . ILE A 1 83 ? 6.672 1.197 10.081 1.00 48.72 83 ILE A CA 1
ATOM 644 C C . ILE A 1 83 ? 6.310 2.588 10.624 1.00 48.72 83 ILE A C 1
ATOM 646 O O . ILE A 1 83 ? 6.915 3.584 10.228 1.00 48.72 83 ILE A O 1
ATOM 650 N N . LEU A 1 84 ? 5.371 2.673 11.572 1.00 42.66 84 LEU A N 1
ATOM 651 C CA . LEU A 1 84 ? 4.999 3.953 12.189 1.00 42.66 84 LEU A CA 1
ATOM 652 C C . LEU A 1 84 ? 6.137 4.545 13.026 1.00 42.66 84 LEU A C 1
ATOM 654 O O . LEU A 1 84 ? 6.299 5.762 13.048 1.00 42.66 84 LEU A O 1
ATOM 658 N N . GLN A 1 85 ? 6.948 3.697 13.663 1.00 39.41 85 GLN A N 1
ATOM 659 C CA . GLN A 1 85 ? 8.077 4.154 14.463 1.00 39.41 85 GLN A CA 1
ATOM 660 C C . GLN A 1 85 ? 9.178 4.748 13.577 1.00 39.41 85 GLN A C 1
ATOM 662 O O . GLN A 1 85 ? 9.747 5.762 13.949 1.00 39.41 85 GLN A O 1
ATOM 667 N N . CYS A 1 86 ? 9.417 4.214 12.373 1.00 33.12 86 CYS A N 1
ATOM 668 C CA . CYS A 1 86 ? 10.368 4.802 11.422 1.00 33.12 86 CYS A CA 1
ATOM 669 C C . CYS A 1 86 ? 9.900 6.141 10.822 1.00 33.12 86 CYS A C 1
ATOM 671 O O . CYS A 1 86 ? 10.730 7.009 10.576 1.00 33.12 86 CYS A O 1
ATOM 673 N N . LEU A 1 87 ? 8.595 6.340 10.608 1.00 38.56 87 LEU A N 1
ATOM 674 C CA . LEU A 1 87 ? 8.059 7.559 9.978 1.00 38.56 87 LEU A CA 1
ATOM 675 C C . LEU A 1 87 ? 7.938 8.764 10.926 1.00 38.56 87 LEU A C 1
ATOM 677 O O . LEU A 1 87 ? 7.734 9.878 10.460 1.00 38.56 87 LEU A O 1
ATOM 681 N N . GLN A 1 88 ? 8.063 8.567 12.240 1.00 37.66 88 GLN A N 1
ATOM 682 C CA . GLN A 1 88 ? 8.121 9.665 13.218 1.00 37.66 88 GLN A CA 1
ATOM 683 C C . GLN A 1 88 ? 9.510 10.322 13.318 1.00 37.66 88 GLN A C 1
ATOM 685 O O . GLN A 1 88 ? 9.650 11.334 14.001 1.00 37.66 88 GLN A O 1
ATOM 690 N N . TYR A 1 89 ? 10.524 9.759 12.651 1.00 35.28 89 TYR A N 1
ATOM 691 C CA . TYR A 1 89 ? 11.903 10.263 12.640 1.00 35.28 89 TYR A CA 1
ATOM 692 C C . TYR A 1 89 ? 12.342 10.830 11.279 1.00 35.28 89 TYR A C 1
ATOM 694 O O . TYR A 1 89 ? 13.539 11.044 11.079 1.00 35.28 89 TYR A O 1
ATOM 702 N N . VAL A 1 90 ? 11.402 11.072 10.356 1.00 36.81 90 VAL A N 1
ATOM 703 C CA . VAL A 1 90 ? 11.653 11.737 9.063 1.00 36.81 90 VAL A CA 1
ATOM 704 C C . VAL A 1 90 ? 10.913 13.064 9.007 1.00 36.81 90 VAL A C 1
ATOM 706 O O . VAL A 1 90 ? 9.717 13.078 9.376 1.00 36.81 90 VAL A O 1
#

Sequence (90 aa):
MGAFVFCSDEGRALCRKLLQETMPFDTHDYQLEVITHMLDGEDVLCTMATGSGKTDAFIRLMHVIIALSKTRHSHLAKTFPLILQCLQYV

pLDDT: mean 82.11, std 18.64, range [33.12, 97.81]

Organism: NCBI:txid48579

InterPro domains:
  IPR011545 DEAD/DEAH-box helicase domain [PF00270] (29-75)
  IPR027417 P-loop containing nucleoside triphosphate hydrolase [G3DSA:3.40.50.300] (18-88)
  IPR027417 P-loop containing nucleoside triphosphate hydrolase [SSF52540] (16-85)

Foldseek 3Di:
DDADQLQDPVNLVLLQVLCVVPDPDGDDPLLSNVLRCVQVVHDDDDDDDPPPQPVVSVVSSLSSQVSCCPDPNVVRRDDPPPSVVVVVVD

Radius of gyration: 12.63 Å; chains: 1; bounding box: 32×25×28 Å

Secondary structure (DSSP, 8-state):
-PPP-TTSHHHHHHHHHHHHTT-SSPPPHHHHHHHHHHHTT--------TTS-HHHHHHHHHHHHHHHHHSGGGGTS---TTHHHHHTT-